Protein AF-K1WY79-F1 (afdb_monomer_lite)

Foldseek 3Di:
DVVVLQVLQKDKDKDPFWDQKDKDFAQNQAWDDDKFKWWQDPVRDTDGDDFDKATPHSGIIMTGHPGTTIMMMMDGHPDDDD

Secondary structure (DSSP, 8-state):
-HHHHHHHTEEEEE-SS-EEEEEEE--SSS----EEEEEE-TTS-EEE----EEEEETTEEEEEEEEEE-EEEEEE--SPP-

pLDDT: mean 93.11, std 7.08, range [61.69, 98.69]

Structure (mmCIF, N/CA/C/O backbone):
data_AF-K1WY79-F1
#
_entry.id   AF-K1WY79-F1
#
loop_
_atom_site.group_PDB
_atom_site.id
_atom_site.type_symbol
_atom_site.label_atom_id
_atom_site.label_alt_id
_atom_site.label_comp_id
_atom_site.label_asym_id
_atom_site.label_entity_id
_atom_site.label_seq_id
_atom_site.pdbx_PDB_ins_code
_atom_site.Cartn_x
_atom_site.Cartn_y
_atom_site.Cartn_z
_atom_site.occupancy
_atom_site.B_iso_or_equiv
_atom_site.auth_seq_id
_atom_site.auth_comp_id
_atom_site.auth_asym_id
_atom_site.auth_atom_id
_atom_site.pdbx_PDB_model_num
ATOM 1 N N . ALA A 1 1 ? -3.661 3.716 28.091 1.00 77.75 1 ALA A N 1
ATOM 2 C CA . ALA A 1 1 ? -4.946 3.753 27.372 1.00 77.75 1 ALA A CA 1
ATOM 3 C C . ALA A 1 1 ? -4.784 4.545 26.076 1.00 77.75 1 ALA A C 1
ATOM 5 O O . ALA A 1 1 ? -4.457 3.927 25.071 1.00 77.75 1 ALA A O 1
ATOM 6 N N . LEU A 1 2 ? -4.753 5.883 26.132 1.00 86.50 2 LEU A N 1
ATOM 7 C CA . LEU A 1 2 ? -4.725 6.762 24.950 1.00 86.50 2 LEU A CA 1
ATOM 8 C C . LEU A 1 2 ? -3.652 6.455 23.883 1.00 86.50 2 LEU A C 1
ATOM 10 O O . LEU A 1 2 ? -3.946 6.438 22.694 1.00 86.50 2 LEU A O 1
ATOM 14 N N . LYS A 1 3 ? -2.398 6.173 24.273 1.00 88.12 3 LYS A N 1
ATOM 15 C CA . LYS A 1 3 ? -1.333 5.819 23.306 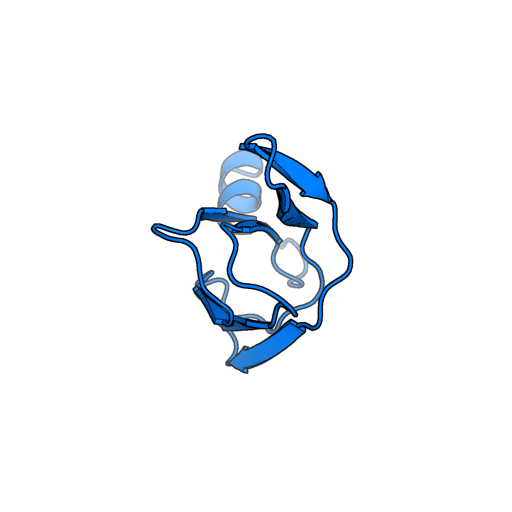1.00 88.12 3 LYS A CA 1
ATOM 16 C C . LYS A 1 3 ? -1.670 4.555 22.505 1.00 88.12 3 LYS A C 1
ATOM 18 O O . LYS A 1 3 ? -1.371 4.483 21.317 1.00 88.12 3 LYS A O 1
ATOM 23 N N . THR A 1 4 ? -2.250 3.556 23.164 1.00 89.62 4 THR A N 1
ATOM 24 C CA . THR A 1 4 ? -2.623 2.283 22.538 1.00 89.62 4 THR A CA 1
ATOM 25 C C . THR A 1 4 ? -3.799 2.482 21.590 1.00 89.62 4 THR A C 1
ATOM 27 O O . THR A 1 4 ? -3.735 2.022 20.456 1.00 89.62 4 THR A O 1
ATOM 30 N N . GLU A 1 5 ? -4.819 3.223 22.020 1.00 88.19 5 GLU A N 1
ATOM 31 C CA . GLU A 1 5 ? -5.977 3.581 21.190 1.00 88.19 5 GLU A CA 1
ATOM 32 C C . GLU A 1 5 ? -5.552 4.360 19.941 1.00 88.19 5 GLU A C 1
ATOM 34 O O . GLU A 1 5 ? -5.927 4.000 18.828 1.00 88.19 5 GLU A O 1
ATOM 39 N N . LEU A 1 6 ? -4.681 5.361 20.098 1.00 88.50 6 LEU A N 1
ATOM 40 C CA . LEU A 1 6 ? -4.169 6.141 18.973 1.00 88.50 6 LEU A CA 1
ATOM 41 C C . LEU A 1 6 ? -3.364 5.284 17.989 1.00 88.50 6 LEU A C 1
ATOM 43 O O . LEU A 1 6 ? -3.474 5.454 16.777 1.00 88.50 6 LEU A O 1
ATOM 47 N N . ASN A 1 7 ? -2.554 4.352 18.493 1.00 89.75 7 ASN A N 1
ATOM 48 C CA . ASN A 1 7 ? -1.795 3.445 17.637 1.00 89.75 7 ASN A CA 1
ATOM 49 C C . ASN A 1 7 ? -2.694 2.441 16.904 1.00 89.75 7 ASN A C 1
ATOM 51 O O . ASN A 1 7 ? -2.384 2.093 15.771 1.00 89.75 7 ASN A O 1
ATOM 55 N N . ALA A 1 8 ? -3.815 2.025 17.499 1.00 89.75 8 ALA A N 1
ATOM 56 C CA . ALA A 1 8 ? -4.805 1.176 16.836 1.00 89.75 8 ALA A CA 1
ATOM 57 C C . ALA A 1 8 ? -5.551 1.900 15.699 1.00 89.75 8 ALA A C 1
ATOM 59 O O . ALA A 1 8 ? -6.133 1.253 14.836 1.00 89.75 8 ALA A O 1
ATOM 60 N N . LYS A 1 9 ? -5.515 3.238 15.672 1.00 91.56 9 LYS A N 1
ATOM 61 C CA . LYS A 1 9 ? -6.081 4.073 14.604 1.00 91.56 9 LYS A CA 1
ATOM 62 C C . LYS A 1 9 ? -5.074 4.425 13.508 1.00 91.56 9 LYS A C 1
ATOM 64 O O . LYS A 1 9 ? -5.370 5.285 12.686 1.00 91.56 9 LYS A O 1
ATOM 69 N N . ARG A 1 10 ? -3.894 3.802 13.477 1.00 92.75 10 ARG A N 1
ATOM 70 C CA . ARG A 1 10 ? -2.842 4.046 12.478 1.00 92.75 10 ARG A CA 1
ATOM 71 C C . ARG A 1 10 ? -2.520 2.775 11.715 1.00 92.75 10 ARG A C 1
ATOM 73 O O . ARG A 1 10 ? -2.625 1.680 12.256 1.00 92.75 10 ARG A O 1
ATOM 80 N N . TYR A 1 11 ? -2.054 2.935 10.485 1.00 94.19 11 TYR A N 1
ATOM 81 C CA . TYR A 1 11 ? -1.523 1.830 9.698 1.00 94.19 11 TYR A CA 1
ATOM 82 C C . TYR A 1 11 ? -0.216 2.219 9.016 1.00 94.19 11 TYR A C 1
ATOM 84 O O . TYR A 1 11 ? 0.064 3.394 8.757 1.00 94.19 11 TYR A O 1
ATOM 92 N N . THR A 1 12 ? 0.568 1.196 8.696 1.00 96.31 12 THR A N 1
ATOM 93 C CA . THR A 1 12 ? 1.704 1.278 7.787 1.00 96.31 12 THR A CA 1
ATOM 94 C C . THR A 1 12 ? 1.612 0.143 6.777 1.00 96.31 12 THR A C 1
ATOM 96 O O . THR A 1 12 ? 1.103 -0.938 7.064 1.00 96.31 12 THR A O 1
ATOM 99 N N . TYR A 1 13 ? 2.101 0.404 5.576 1.00 97.31 13 TYR A N 1
ATOM 100 C CA . TYR A 1 13 ? 2.164 -0.532 4.469 1.00 97.31 13 TYR A CA 1
ATOM 101 C C . TYR A 1 13 ? 3.539 -0.431 3.818 1.00 97.31 13 TYR A C 1
ATOM 103 O O . TYR A 1 13 ? 4.080 0.665 3.653 1.00 97.31 13 TYR A O 1
ATOM 111 N N . ILE A 1 14 ? 4.094 -1.578 3.440 1.00 98.12 14 ILE A N 1
ATOM 112 C CA . ILE A 1 14 ? 5.323 -1.695 2.658 1.00 98.12 14 ILE A CA 1
ATOM 113 C C . ILE A 1 14 ? 5.047 -2.741 1.581 1.00 98.12 14 ILE A C 1
ATOM 115 O O . ILE A 1 14 ? 4.644 -3.859 1.905 1.00 98.12 14 ILE A O 1
ATOM 119 N N . SER A 1 15 ? 5.243 -2.384 0.314 1.00 98.31 15 SER A N 1
ATOM 120 C CA . SER A 1 15 ? 5.092 -3.326 -0.791 1.00 98.31 15 SER A CA 1
ATOM 121 C C . SER A 1 15 ? 6.112 -4.460 -0.694 1.00 98.31 15 SER A C 1
ATOM 123 O O . SER A 1 15 ? 7.266 -4.251 -0.321 1.00 98.31 15 SER A O 1
ATOM 125 N N . GLY A 1 16 ? 5.689 -5.670 -1.063 1.00 97.56 16 GLY A N 1
ATOM 126 C CA . GLY A 1 16 ? 6.592 -6.821 -1.163 1.00 97.56 16 GLY A CA 1
ATOM 127 C C . GLY A 1 16 ? 7.398 -6.860 -2.465 1.00 97.56 16 GLY A C 1
ATOM 128 O O . GLY A 1 16 ? 8.432 -7.519 -2.517 1.00 97.56 16 GLY A O 1
ATOM 129 N N . ALA A 1 17 ? 6.923 -6.176 -3.510 1.00 97.62 17 ALA A N 1
ATOM 130 C CA . ALA A 1 17 ? 7.574 -6.092 -4.811 1.00 97.62 17 ALA A CA 1
ATOM 131 C C . ALA A 1 17 ? 7.104 -4.847 -5.590 1.00 97.62 17 ALA A C 1
ATOM 133 O O . ALA A 1 17 ? 6.006 -4.346 -5.308 1.00 97.62 17 ALA A O 1
ATOM 134 N N . PRO A 1 18 ? 7.872 -4.403 -6.606 1.00 98.38 18 PRO A N 1
ATOM 135 C CA . PRO A 1 18 ? 7.459 -3.331 -7.501 1.00 98.38 18 PRO A CA 1
ATOM 136 C C . PRO A 1 18 ? 6.211 -3.686 -8.315 1.00 98.38 18 PRO A C 1
ATOM 138 O O . PRO A 1 18 ? 6.158 -4.752 -8.931 1.00 98.38 18 PRO A O 1
ATOM 141 N N . ALA A 1 19 ? 5.230 -2.784 -8.374 1.00 98.56 19 ALA A N 1
ATOM 142 C CA . ALA A 1 19 ? 4.028 -2.957 -9.190 1.00 98.56 19 ALA A CA 1
ATOM 143 C C . ALA A 1 19 ? 3.500 -1.615 -9.718 1.00 98.56 19 ALA A C 1
ATOM 145 O O . ALA A 1 19 ? 3.864 -0.551 -9.228 1.00 98.56 19 ALA A O 1
ATOM 146 N N . LEU A 1 20 ? 2.639 -1.665 -10.740 1.00 98.38 20 LEU A N 1
ATOM 147 C CA . LEU A 1 20 ? 1.887 -0.486 -11.200 1.00 98.38 20 LEU A CA 1
ATOM 148 C C . LEU A 1 20 ? 0.706 -0.166 -10.281 1.00 98.38 20 LEU A C 1
ATOM 150 O O . LEU A 1 20 ? 0.264 0.975 -10.215 1.00 98.38 20 LEU A O 1
ATOM 154 N N . VAL A 1 21 ? 0.173 -1.182 -9.605 1.00 98.38 21 VAL A N 1
ATOM 155 C CA . VAL A 1 21 ? -1.015 -1.073 -8.763 1.00 98.38 21 VAL A CA 1
ATOM 156 C C . VAL A 1 21 ? -0.729 -1.736 -7.425 1.00 98.38 21 VAL A C 1
ATOM 158 O O . VAL A 1 21 ? -0.379 -2.916 -7.380 1.00 98.38 21 V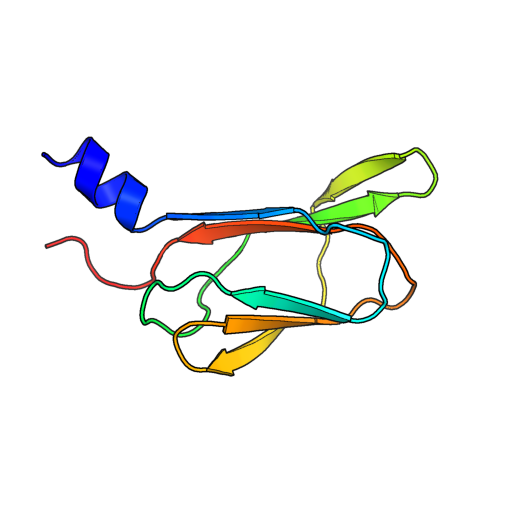AL A O 1
ATOM 161 N N . HIS A 1 22 ? -0.920 -0.988 -6.341 1.00 98.44 22 HIS A N 1
ATOM 162 C CA . HIS A 1 22 ? -0.809 -1.487 -4.975 1.00 98.44 22 HIS A CA 1
ATOM 163 C C . HIS A 1 22 ? -2.151 -1.360 -4.267 1.00 98.44 22 HIS A C 1
ATOM 165 O O . HIS A 1 22 ? -2.692 -0.263 -4.147 1.00 98.44 22 HIS A O 1
ATOM 171 N N . THR A 1 23 ? -2.669 -2.474 -3.760 1.00 97.75 23 THR A N 1
ATOM 172 C CA . THR A 1 23 ? -3.793 -2.456 -2.821 1.00 97.75 23 THR A CA 1
ATOM 173 C C . THR A 1 23 ? -3.246 -2.359 -1.405 1.00 97.75 23 THR A C 1
ATOM 175 O O . THR A 1 23 ? -2.443 -3.197 -0.988 1.00 97.75 23 THR A O 1
ATOM 178 N N . VAL A 1 24 ? -3.691 -1.349 -0.666 1.00 97.00 24 VAL A N 1
ATOM 179 C CA . VAL A 1 24 ? -3.376 -1.179 0.750 1.00 97.00 24 VAL A CA 1
ATOM 180 C C . VAL A 1 24 ? -4.600 -1.561 1.563 1.00 97.00 24 VAL A C 1
ATOM 182 O O . VAL A 1 24 ? -5.626 -0.897 1.480 1.00 97.00 24 VAL A O 1
ATOM 185 N N . THR A 1 25 ? -4.482 -2.613 2.372 1.00 95.88 25 THR A N 1
ATOM 186 C CA . THR A 1 25 ? -5.512 -3.024 3.335 1.00 95.88 25 THR A CA 1
ATOM 187 C C . THR A 1 25 ? -5.109 -2.554 4.730 1.00 95.88 25 THR A C 1
ATOM 189 O O . THR A 1 25 ? -4.140 -3.059 5.295 1.00 95.88 25 THR A O 1
ATOM 192 N N . HIS A 1 26 ? -5.833 -1.583 5.287 1.00 93.62 26 HIS A N 1
ATOM 193 C CA . HIS A 1 26 ? -5.511 -0.958 6.576 1.00 93.62 26 HIS A CA 1
ATOM 194 C C . HIS A 1 26 ? -6.413 -1.410 7.737 1.00 93.62 26 HIS A C 1
ATOM 196 O O . HIS A 1 26 ? -6.035 -1.216 8.888 1.00 93.62 26 HIS A O 1
ATOM 202 N N . ASN A 1 27 ? -7.571 -2.028 7.462 1.00 93.19 27 ASN A N 1
ATOM 203 C CA . ASN A 1 27 ? -8.484 -2.595 8.474 1.00 93.19 27 ASN A CA 1
ATOM 204 C C . ASN A 1 27 ? -8.944 -1.604 9.562 1.00 93.19 27 ASN A C 1
ATOM 206 O O . ASN A 1 27 ? -9.085 -1.973 10.727 1.00 93.19 27 ASN A O 1
ATOM 210 N N . LEU A 1 28 ? -9.152 -0.335 9.196 1.00 92.38 28 LEU A N 1
ATOM 211 C CA . LEU A 1 28 ? -9.581 0.700 10.149 1.00 92.38 28 LEU A CA 1
ATOM 212 C C . LEU A 1 28 ? -11.094 0.954 10.130 1.00 92.38 28 LEU A C 1
ATOM 214 O O . LEU A 1 28 ? -11.562 1.759 10.929 1.00 92.38 28 LEU A O 1
ATOM 218 N N . ASN A 1 29 ? -11.845 0.269 9.259 1.00 92.25 29 ASN A N 1
ATOM 219 C CA . ASN A 1 29 ? -13.289 0.428 9.075 1.00 92.25 29 ASN A CA 1
ATOM 220 C C . ASN A 1 29 ? -13.720 1.880 8.783 1.00 92.25 29 ASN A C 1
ATOM 222 O O . ASN A 1 29 ? -14.737 2.360 9.275 1.00 92.25 29 ASN A O 1
ATOM 226 N N . THR A 1 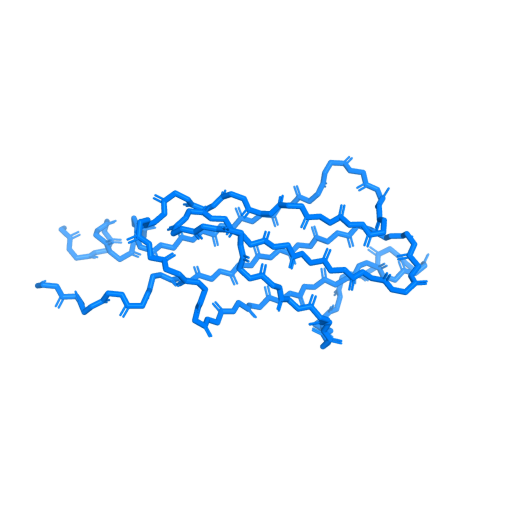30 ? -12.926 2.563 7.965 1.00 89.38 30 THR A N 1
ATOM 227 C CA . THR A 1 30 ? -13.155 3.913 7.458 1.00 89.38 30 THR A CA 1
ATOM 228 C C . THR A 1 30 ? -12.671 4.005 6.017 1.00 89.38 30 THR A C 1
ATOM 230 O O . THR A 1 30 ? -11.650 3.422 5.666 1.00 89.38 30 THR A O 1
ATOM 233 N N . GLN A 1 31 ? -13.347 4.800 5.192 1.00 84.50 31 GLN A N 1
ATOM 234 C CA . GLN A 1 31 ? -12.818 5.170 3.878 1.00 84.50 31 GLN A CA 1
ATOM 235 C C . GLN A 1 31 ? -11.513 5.963 3.999 1.00 84.50 31 GLN A C 1
ATOM 237 O O . GLN A 1 31 ? -11.201 6.528 5.059 1.00 84.50 31 GLN A O 1
ATOM 242 N N . PHE A 1 32 ? -10.756 6.006 2.904 1.00 79.44 32 PHE A N 1
ATOM 243 C CA . PHE A 1 32 ? -9.556 6.812 2.805 1.00 79.44 32 PHE A CA 1
ATOM 244 C C . PHE A 1 32 ? -9.875 8.284 3.072 1.00 79.44 32 PHE A C 1
ATOM 246 O O . PHE A 1 32 ? -10.813 8.867 2.535 1.00 79.44 32 PHE A O 1
ATOM 253 N N . TYR A 1 33 ? -9.049 8.907 3.903 1.00 79.81 33 TYR A N 1
ATOM 254 C CA . TYR A 1 33 ? -9.103 10.346 4.145 1.00 79.81 33 TYR A CA 1
ATOM 255 C C . TYR A 1 33 ? -7.781 10.999 3.767 1.00 79.81 33 TYR A C 1
ATOM 257 O O . TYR A 1 33 ? -7.738 11.946 2.985 1.00 79.81 33 TYR A O 1
ATOM 265 N N . SER A 1 34 ? -6.682 10.469 4.304 1.00 84.25 34 SER A N 1
ATOM 266 C CA . SER A 1 34 ? -5.338 10.875 3.924 1.00 84.25 34 SER A CA 1
ATOM 267 C C . SER A 1 34 ? -4.323 9.779 4.225 1.00 84.25 34 SER A C 1
ATOM 269 O O . SER A 1 34 ? -4.453 9.004 5.178 1.00 84.25 34 SER A O 1
ATOM 271 N N . ALA A 1 35 ? -3.280 9.737 3.404 1.00 90.94 35 ALA A N 1
ATOM 272 C CA . ALA A 1 35 ? -2.108 8.920 3.639 1.00 90.94 35 ALA A CA 1
ATOM 273 C C . ALA A 1 35 ? -0.868 9.645 3.141 1.00 90.94 35 ALA A C 1
ATOM 275 O O . ALA A 1 35 ? -0.894 10.355 2.136 1.00 90.94 35 ALA A O 1
ATOM 276 N N . ASN A 1 36 ? 0.237 9.417 3.831 1.00 96.12 36 ASN A N 1
ATOM 277 C CA . ASN A 1 36 ? 1.544 9.665 3.272 1.00 96.12 36 ASN A CA 1
ATOM 278 C C . ASN A 1 36 ? 1.928 8.466 2.402 1.00 96.12 36 ASN A C 1
ATOM 280 O O . ASN A 1 36 ? 1.982 7.340 2.900 1.00 96.12 36 ASN A O 1
ATOM 284 N N . ILE A 1 37 ? 2.186 8.719 1.121 1.00 97.56 37 ILE A N 1
ATOM 285 C CA . ILE A 1 37 ? 2.642 7.714 0.165 1.00 97.56 37 ILE A CA 1
ATOM 286 C C . ILE A 1 37 ? 4.066 8.062 -0.241 1.00 97.56 37 ILE A C 1
ATOM 288 O O . ILE A 1 37 ? 4.356 9.194 -0.627 1.00 97.56 37 ILE A O 1
ATOM 292 N N . MET A 1 38 ? 4.951 7.074 -0.145 1.00 98.44 38 MET A N 1
ATOM 293 C CA . MET A 1 38 ? 6.325 7.172 -0.596 1.00 98.44 38 MET A CA 1
ATOM 294 C C . MET A 1 38 ? 6.584 6.163 -1.703 1.00 98.44 38 MET A C 1
ATOM 296 O O . MET A 1 38 ? 6.362 4.967 -1.509 1.00 98.44 38 MET A O 1
ATOM 300 N N . VAL A 1 39 ? 7.125 6.626 -2.822 1.00 98.44 39 VAL A N 1
ATOM 301 C CA . VAL A 1 39 ? 7.508 5.781 -3.956 1.00 98.44 39 VAL A CA 1
ATOM 302 C C . VAL A 1 39 ? 9.026 5.642 -3.971 1.00 98.44 39 VAL A C 1
ATOM 304 O O . VAL A 1 39 ? 9.760 6.595 -3.685 1.00 98.44 39 VAL A O 1
ATOM 307 N N . LYS A 1 40 ? 9.514 4.434 -4.243 1.00 98.44 40 LYS A N 1
ATOM 308 C CA . LYS A 1 40 ? 10.946 4.155 -4.358 1.00 98.44 40 LYS A CA 1
ATOM 309 C C . LYS A 1 40 ? 11.452 4.583 -5.731 1.00 98.44 40 LYS A C 1
ATOM 311 O O . LYS A 1 40 ? 11.009 4.056 -6.748 1.00 98.44 40 LYS A O 1
ATOM 316 N N . GLY A 1 41 ? 12.410 5.503 -5.748 1.00 96.44 41 GLY A N 1
ATOM 317 C CA . GLY A 1 41 ? 13.114 5.882 -6.968 1.00 96.44 41 GLY A CA 1
ATOM 318 C C . GLY A 1 41 ? 14.072 4.790 -7.455 1.00 96.44 41 GLY A C 1
ATOM 319 O O . GLY A 1 41 ? 14.384 3.836 -6.739 1.00 96.44 41 GLY A O 1
ATOM 320 N N . ALA A 1 42 ? 14.600 4.962 -8.669 1.00 94.75 42 ALA A N 1
ATOM 321 C CA . ALA A 1 42 ? 15.621 4.073 -9.237 1.00 94.75 42 ALA A CA 1
ATOM 322 C C . ALA A 1 42 ? 16.917 4.023 -8.400 1.00 94.75 42 ALA A C 1
ATOM 324 O O . ALA A 1 42 ? 17.653 3.043 -8.444 1.00 94.75 42 ALA A O 1
ATOM 325 N N . ASP A 1 43 ? 17.168 5.060 -7.599 1.00 96.00 43 ASP A N 1
ATOM 326 C CA . ASP A 1 43 ? 18.262 5.140 -6.627 1.00 96.00 43 ASP A CA 1
ATOM 327 C C . ASP A 1 43 ? 18.002 4.336 -5.339 1.00 96.00 43 ASP A C 1
ATOM 329 O O . ASP A 1 43 ? 18.818 4.338 -4.419 1.00 96.00 43 ASP A O 1
ATOM 333 N N . GLY A 1 44 ? 16.858 3.655 -5.252 1.00 96.06 44 GLY A N 1
ATOM 334 C CA . GLY A 1 44 ? 16.458 2.854 -4.102 1.00 96.06 44 GLY A CA 1
ATOM 335 C C . GLY A 1 44 ? 15.917 3.667 -2.926 1.00 96.06 44 GLY A C 1
ATOM 336 O O . GLY A 1 44 ? 15.571 3.075 -1.900 1.00 96.06 44 GLY A O 1
ATOM 337 N N . VAL A 1 45 ? 15.807 4.992 -3.057 1.00 97.62 45 VAL A N 1
ATOM 338 C CA . VAL A 1 45 ? 15.364 5.884 -1.982 1.00 97.62 45 VAL A CA 1
ATOM 339 C C . VAL A 1 45 ? 13.867 6.146 -2.095 1.00 97.62 45 VAL A C 1
ATOM 341 O O . VAL A 1 45 ? 13.349 6.483 -3.159 1.00 97.62 45 VAL A O 1
ATOM 344 N N . PHE A 1 46 ? 13.167 6.020 -0.969 1.00 98.00 46 PHE A N 1
ATOM 345 C CA . PHE A 1 46 ? 11.749 6.348 -0.864 1.00 98.00 46 PHE A CA 1
ATOM 346 C C . PHE A 1 46 ? 11.564 7.850 -0.671 1.00 98.00 46 PHE A C 1
ATOM 348 O O . PHE A 1 46 ? 12.190 8.444 0.210 1.00 98.00 46 PHE A O 1
ATOM 355 N N . ARG A 1 47 ? 10.673 8.456 -1.455 1.00 97.81 47 ARG A N 1
ATOM 356 C CA . ARG A 1 47 ? 10.317 9.876 -1.346 1.00 97.81 47 ARG A CA 1
ATOM 357 C C . ARG A 1 47 ? 8.812 10.043 -1.382 1.00 97.81 47 ARG A C 1
ATOM 359 O O . ARG A 1 47 ? 8.141 9.259 -2.042 1.00 97.81 47 ARG A O 1
ATOM 366 N N . ASN A 1 48 ? 8.314 11.062 -0.684 1.00 97.25 48 ASN A N 1
ATOM 367 C CA . ASN A 1 48 ? 6.908 11.440 -0.770 1.00 97.25 48 ASN A CA 1
ATOM 368 C C . ASN A 1 48 ? 6.555 11.761 -2.216 1.00 97.25 48 ASN A C 1
ATOM 370 O O . ASN A 1 48 ? 7.280 12.519 -2.860 1.00 97.25 48 ASN A O 1
ATOM 374 N N . ASP A 1 49 ? 5.441 11.212 -2.676 1.00 95.56 49 ASP A N 1
ATOM 375 C CA . ASP A 1 49 ? 4.960 11.433 -4.030 1.00 95.56 49 ASP A CA 1
ATOM 376 C C . ASP A 1 49 ? 3.447 11.660 -4.039 1.00 95.56 49 ASP A C 1
ATOM 378 O O . ASP A 1 49 ? 2.727 11.211 -3.141 1.00 95.56 49 ASP A O 1
ATOM 382 N N . ILE A 1 50 ? 2.976 12.382 -5.051 1.00 94.44 50 ILE A N 1
ATOM 383 C CA . ILE A 1 50 ? 1.555 12.612 -5.295 1.00 94.44 50 ILE A CA 1
ATOM 384 C C . ILE A 1 50 ? 1.128 11.629 -6.374 1.00 94.44 50 ILE A C 1
ATOM 386 O O . ILE A 1 50 ? 1.516 11.746 -7.534 1.00 94.44 50 ILE A O 1
ATOM 390 N N . VAL A 1 51 ? 0.307 10.662 -5.983 1.00 94.88 51 VAL A N 1
ATOM 391 C CA . VAL A 1 51 ? -0.139 9.575 -6.855 1.00 94.88 51 VAL A CA 1
ATOM 392 C C . VAL A 1 51 ? -1.659 9.436 -6.794 1.00 94.88 51 VAL A C 1
ATOM 394 O O . VAL A 1 51 ? -2.256 9.761 -5.765 1.00 94.88 51 VAL A O 1
ATOM 397 N N . PRO A 1 52 ? -2.303 8.959 -7.871 1.00 95.25 52 PRO A N 1
ATOM 398 C CA . PRO A 1 52 ? -3.711 8.592 -7.840 1.00 95.25 52 PRO A CA 1
ATOM 399 C C . PRO A 1 52 ? -4.007 7.560 -6.747 1.00 95.25 52 PRO A C 1
ATOM 401 O O . PRO A 1 52 ? -3.343 6.520 -6.660 1.00 95.25 52 PRO A O 1
ATOM 404 N N . VAL A 1 53 ? -5.029 7.855 -5.944 1.00 95.06 53 VAL A N 1
ATOM 405 C CA . VAL A 1 53 ? -5.559 6.970 -4.907 1.00 95.06 53 VAL A CA 1
ATOM 406 C C . VAL A 1 53 ? -7.060 6.832 -5.090 1.00 95.06 53 VAL A C 1
ATOM 408 O O . VAL A 1 53 ? -7.757 7.829 -5.267 1.00 95.06 53 VAL A O 1
ATOM 411 N N . GLU A 1 54 ? -7.549 5.600 -5.032 1.00 94.88 54 GLU A N 1
ATOM 412 C CA . GLU A 1 54 ? -8.968 5.274 -5.169 1.00 94.88 54 GLU A CA 1
ATOM 413 C C . GLU A 1 54 ? -9.400 4.382 -4.010 1.00 94.88 54 GLU A C 1
ATOM 415 O O . GLU A 1 54 ? -8.755 3.368 -3.739 1.00 94.88 54 GLU A O 1
ATOM 420 N N . ASP A 1 55 ? -10.503 4.717 -3.345 1.00 93.62 55 ASP A N 1
ATOM 421 C CA . ASP A 1 55 ? -11.119 3.806 -2.382 1.00 93.62 55 ASP A CA 1
ATOM 422 C C . ASP A 1 55 ? -11.612 2.532 -3.079 1.00 93.62 55 ASP A C 1
ATOM 424 O O . ASP A 1 55 ? -12.219 2.581 -4.151 1.00 93.62 55 ASP A O 1
ATOM 428 N N . ILE A 1 56 ? -11.368 1.384 -2.446 1.00 95.81 56 ILE A N 1
ATOM 429 C CA . ILE A 1 56 ? -11.982 0.107 -2.829 1.00 95.81 56 ILE A CA 1
ATOM 430 C C . ILE A 1 56 ? -13.168 -0.160 -1.898 1.00 95.81 56 ILE A C 1
ATOM 432 O O . ILE A 1 56 ? -14.270 -0.448 -2.361 1.00 95.81 56 ILE A O 1
ATOM 436 N N . ASP A 1 57 ? -12.940 -0.044 -0.588 1.00 94.31 57 ASP A N 1
ATOM 437 C CA . ASP A 1 57 ? -13.935 -0.204 0.472 1.00 94.31 57 ASP A CA 1
ATOM 438 C C . ASP A 1 57 ? -13.487 0.516 1.763 1.00 94.31 57 ASP A C 1
ATOM 440 O O . ASP A 1 57 ? -12.491 1.232 1.784 1.00 94.31 57 ASP A O 1
ATOM 444 N N . ALA A 1 58 ? -14.212 0.331 2.870 1.00 92.81 58 ALA A N 1
ATOM 445 C CA . ALA A 1 58 ? -13.887 0.951 4.161 1.00 92.81 58 ALA A CA 1
ATOM 446 C C . ALA A 1 58 ? -12.623 0.384 4.850 1.00 92.81 58 ALA A C 1
ATOM 448 O O . ALA A 1 58 ? -12.313 0.743 5.983 1.00 92.81 58 ALA A O 1
ATOM 449 N N . ASN A 1 59 ? -11.917 -0.562 4.241 1.00 94.88 59 ASN A N 1
ATOM 450 C CA . ASN A 1 59 ? -10.705 -1.155 4.802 1.00 94.88 59 ASN A CA 1
ATOM 451 C C . ASN A 1 59 ? -9.535 -1.126 3.830 1.00 94.88 59 ASN A C 1
ATOM 453 O O . ASN A 1 59 ? -8.443 -1.582 4.196 1.00 94.88 59 ASN A O 1
ATOM 457 N N . SER A 1 60 ? -9.746 -0.637 2.611 1.00 95.69 60 SER A N 1
ATOM 458 C CA . SER A 1 60 ? -8.735 -0.679 1.581 1.00 95.69 60 SER A CA 1
ATOM 459 C C . SER A 1 60 ? -8.893 0.389 0.514 1.00 95.69 60 SER A C 1
ATOM 461 O O . SER A 1 60 ? -9.987 0.788 0.119 1.00 95.69 60 SER A O 1
ATOM 463 N N . TYR A 1 61 ? -7.743 0.790 -0.007 1.00 96.38 61 TYR A N 1
ATOM 464 C CA . TYR A 1 61 ? -7.632 1.694 -1.135 1.00 96.38 61 TYR A CA 1
ATOM 465 C C . TYR A 1 61 ? -6.555 1.196 -2.098 1.00 96.38 61 TYR A C 1
ATOM 467 O O . TYR A 1 61 ? -5.693 0.376 -1.759 1.00 96.38 61 TYR A O 1
ATOM 4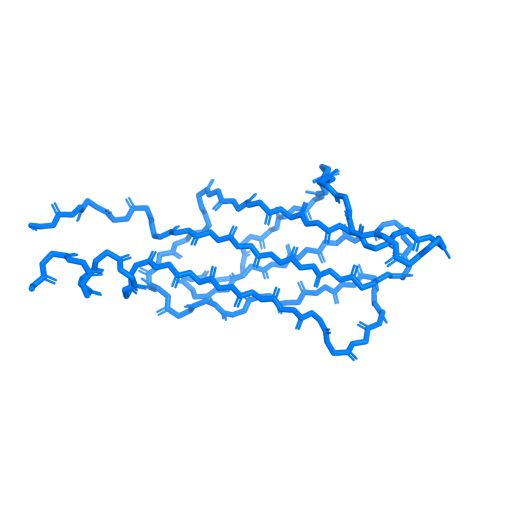75 N N . ARG A 1 62 ? -6.612 1.696 -3.325 1.00 97.38 62 ARG A N 1
ATOM 476 C CA . ARG A 1 62 ? -5.681 1.411 -4.409 1.00 97.38 62 ARG A CA 1
ATOM 477 C C . ARG A 1 62 ? -4.780 2.609 -4.651 1.00 97.38 62 ARG A C 1
ATOM 479 O O . ARG A 1 62 ? -5.259 3.732 -4.717 1.00 97.38 62 ARG A O 1
ATOM 486 N N . ILE A 1 63 ? -3.496 2.346 -4.848 1.00 97.69 63 ILE A N 1
ATOM 487 C CA . ILE A 1 63 ? -2.513 3.292 -5.372 1.00 97.69 63 ILE A CA 1
ATOM 488 C C . ILE A 1 63 ? -2.174 2.864 -6.797 1.00 97.69 63 ILE A C 1
ATOM 490 O O . ILE A 1 63 ? -1.811 1.703 -7.008 1.00 97.69 63 ILE A O 1
ATOM 494 N N . THR A 1 64 ? -2.245 3.791 -7.749 1.00 97.94 64 THR A N 1
ATOM 495 C CA . THR A 1 64 ? -1.891 3.536 -9.153 1.00 97.94 64 THR A CA 1
ATOM 496 C C . THR A 1 64 ? -0.705 4.406 -9.556 1.00 97.94 64 THR A C 1
ATOM 498 O O . THR A 1 64 ? -0.762 5.627 -9.451 1.00 97.94 64 THR A O 1
ATOM 501 N N . LEU A 1 65 ? 0.375 3.782 -10.023 1.00 97.88 65 LEU A N 1
ATOM 502 C CA . LEU A 1 65 ? 1.609 4.438 -10.450 1.00 97.88 65 LEU A CA 1
ATOM 503 C C . LEU A 1 65 ? 1.722 4.480 -11.980 1.00 97.88 65 LEU A C 1
ATOM 505 O O . LEU A 1 65 ? 1.140 3.660 -12.688 1.00 97.88 65 LEU A O 1
ATOM 509 N N . SER A 1 66 ? 2.531 5.407 -12.495 1.00 96.56 66 SER A N 1
ATOM 510 C CA . SER A 1 66 ? 2.862 5.501 -13.927 1.00 96.56 66 SER A CA 1
ATOM 511 C C . SER A 1 66 ? 3.987 4.552 -14.364 1.00 96.56 66 SER A C 1
ATOM 513 O O . SER A 1 66 ? 4.181 4.333 -15.558 1.00 96.56 66 SER A O 1
ATOM 515 N N . TYR A 1 67 ? 4.722 3.976 -13.411 1.00 96.50 67 TYR A N 1
ATOM 516 C CA . TYR A 1 67 ? 5.758 2.966 -13.620 1.00 96.50 67 TYR A CA 1
ATOM 517 C C . TYR A 1 67 ? 5.781 2.000 -12.432 1.00 96.50 67 TYR A C 1
ATOM 519 O O . TYR A 1 67 ? 5.337 2.345 -11.338 1.00 96.50 67 TYR A O 1
ATOM 527 N N . ALA A 1 68 ? 6.271 0.776 -12.643 1.00 98.12 68 ALA A N 1
ATOM 528 C CA . ALA A 1 68 ? 6.338 -0.210 -11.571 1.00 98.12 68 ALA A CA 1
ATOM 529 C C . ALA A 1 68 ? 7.419 0.174 -10.550 1.00 98.12 68 ALA A C 1
ATOM 531 O O . ALA A 1 68 ? 8.593 0.288 -10.907 1.00 98.12 68 ALA A O 1
ATOM 532 N N . ALA A 1 69 ? 7.032 0.347 -9.288 1.00 98.50 69 ALA A N 1
ATOM 533 C CA . ALA A 1 69 ? 7.939 0.717 -8.204 1.00 98.50 69 ALA A CA 1
ATOM 534 C C . ALA A 1 69 ? 7.478 0.133 -6.869 1.00 98.50 69 ALA A C 1
ATOM 536 O O . ALA A 1 69 ? 6.334 -0.287 -6.733 1.00 98.50 69 ALA A O 1
ATOM 537 N N . ASP A 1 70 ? 8.374 0.095 -5.883 1.00 98.69 70 ASP A N 1
ATOM 538 C CA . ASP A 1 70 ? 7.979 -0.198 -4.506 1.00 98.69 70 ASP A CA 1
ATOM 539 C C . ASP A 1 70 ? 7.309 1.027 -3.871 1.00 98.69 70 ASP A C 1
ATOM 541 O O . ASP A 1 70 ? 7.713 2.170 -4.110 1.00 98.69 70 ASP A O 1
ATOM 545 N N . VAL A 1 71 ? 6.350 0.779 -2.981 1.00 98.50 71 VAL A N 1
ATOM 546 C CA . VAL A 1 71 ? 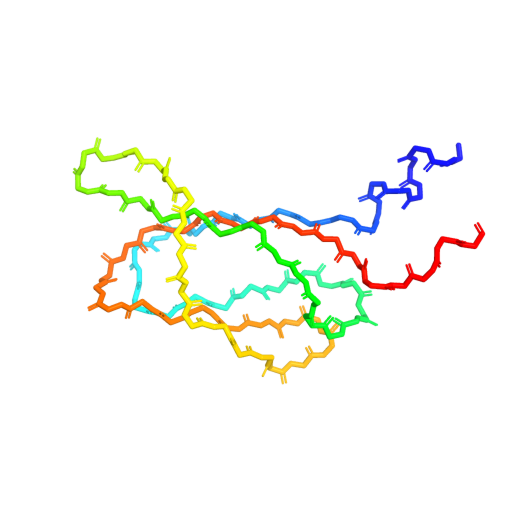5.607 1.808 -2.253 1.00 98.50 71 VAL A CA 1
ATOM 547 C C . VAL A 1 71 ? 5.650 1.545 -0.754 1.00 98.50 71 VAL A C 1
ATOM 549 O O . VAL A 1 71 ? 5.509 0.414 -0.289 1.00 98.50 71 VAL A O 1
ATOM 552 N N . LYS A 1 72 ? 5.790 2.619 0.022 1.00 98.38 72 LYS A N 1
ATOM 553 C CA . LYS A 1 72 ? 5.409 2.648 1.434 1.00 98.38 72 LYS A CA 1
ATOM 554 C C . LYS A 1 72 ? 4.225 3.577 1.601 1.00 98.38 72 LYS A C 1
ATOM 556 O O . LYS A 1 72 ? 4.192 4.640 0.991 1.00 98.38 72 LYS A O 1
ATOM 561 N N . ALA A 1 73 ? 3.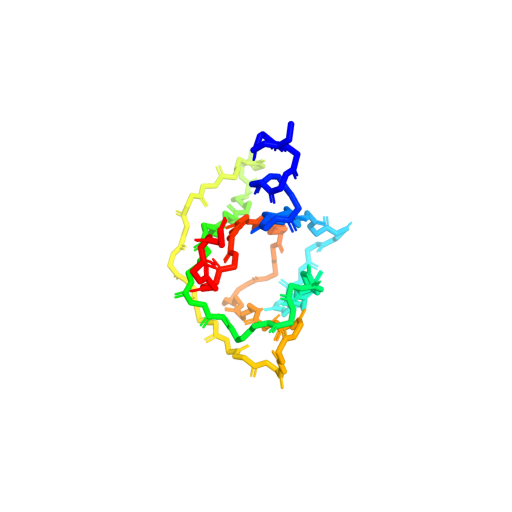283 3.197 2.447 1.00 97.19 73 ALA A N 1
ATOM 562 C CA . ALA A 1 73 ? 2.199 4.083 2.827 1.00 97.19 73 ALA A CA 1
ATOM 563 C C . ALA A 1 73 ? 2.016 4.090 4.338 1.00 97.19 73 ALA A C 1
ATOM 565 O O . ALA A 1 73 ? 2.297 3.110 5.027 1.00 97.19 73 ALA A O 1
ATOM 566 N N . SER A 1 74 ? 1.555 5.213 4.863 1.00 96.19 74 SER A N 1
ATOM 567 C CA . SER A 1 74 ? 1.146 5.326 6.255 1.00 96.19 74 SER A CA 1
ATOM 568 C C . SER A 1 74 ? -0.006 6.299 6.367 1.00 96.19 74 SER A C 1
ATOM 570 O O . SER A 1 74 ? -0.083 7.277 5.625 1.00 96.19 74 SER A O 1
ATOM 572 N N . GLY A 1 75 ? -0.899 6.040 7.305 1.00 93.81 75 GLY A N 1
ATOM 573 C CA . GLY A 1 75 ? -2.052 6.892 7.517 1.00 93.81 75 GLY A CA 1
ATOM 574 C C . GLY A 1 75 ? -2.732 6.583 8.833 1.00 93.81 75 GLY A C 1
ATOM 575 O O . GLY A 1 75 ? -2.224 5.831 9.672 1.00 93.81 75 GLY A O 1
ATOM 576 N N . GLN A 1 76 ? -3.892 7.197 9.010 1.00 92.12 76 GLN A N 1
ATOM 577 C CA . GLN A 1 76 ? -4.700 7.054 10.207 1.00 92.12 76 GLN A CA 1
ATOM 578 C C . GLN A 1 76 ? -6.186 7.062 9.863 1.00 92.12 76 GLN A C 1
ATOM 580 O O . GLN A 1 76 ? -6.569 7.492 8.776 1.00 92.12 76 GLN A O 1
ATOM 585 N N . SER A 1 77 ? -7.004 6.586 10.798 1.00 89.25 77 SER A N 1
ATOM 586 C CA . SER A 1 77 ? -8.457 6.624 10.665 1.00 89.25 77 SER A CA 1
ATOM 587 C C . SER A 1 77 ? -8.965 8.069 10.597 1.00 89.25 77 SER A C 1
ATOM 589 O O . SER A 1 77 ? -8.348 8.968 11.177 1.00 89.25 77 SER A O 1
ATOM 591 N N . ASN A 1 78 ? -10.090 8.282 9.909 1.00 84.38 78 ASN A N 1
ATOM 592 C CA . ASN A 1 78 ? -10.823 9.548 9.942 1.00 84.38 78 ASN A CA 1
ATOM 593 C C . ASN A 1 78 ? -11.802 9.643 11.129 1.00 84.38 78 ASN A C 1
ATOM 595 O O . ASN A 1 78 ? -12.374 10.710 11.353 1.00 84.38 78 ASN A O 1
ATOM 599 N N . ASP A 1 79 ? -11.977 8.552 11.884 1.00 84.62 79 ASP A N 1
ATOM 600 C CA . ASP A 1 79 ? -12.860 8.516 13.045 1.00 84.62 79 ASP A CA 1
ATOM 601 C C . ASP A 1 79 ? -12.411 9.529 14.102 1.00 84.62 79 ASP A C 1
ATOM 603 O O . ASP A 1 79 ? -11.219 9.680 14.392 1.00 84.62 79 ASP A O 1
ATOM 607 N N . VAL A 1 80 ? -13.382 10.155 14.765 1.00 74.25 80 VAL A N 1
ATOM 608 C CA . VAL A 1 80 ? -13.122 10.981 15.948 1.00 74.25 80 VAL A CA 1
ATOM 609 C C . VAL A 1 80 ? -12.602 10.086 17.080 1.00 74.25 80 VAL A C 1
ATOM 611 O O . VAL A 1 80 ? -13.151 9.013 17.336 1.00 74.25 80 VAL A O 1
ATOM 614 N N . LEU A 1 81 ? -11.535 10.519 17.759 1.00 64.62 81 LEU A N 1
ATOM 615 C CA . LEU A 1 81 ? -11.070 9.864 18.985 1.00 64.62 81 LEU A CA 1
ATOM 616 C C . LEU A 1 81 ? -12.162 10.008 20.057 1.00 64.62 81 LEU A C 1
ATOM 618 O O . LEU A 1 81 ? -12.564 11.132 20.358 1.00 64.62 81 LEU A O 1
ATOM 622 N N . ALA A 1 82 ? -12.652 8.879 20.572 1.00 61.69 82 ALA A N 1
ATOM 623 C CA . ALA A 1 82 ? -13.639 8.828 21.651 1.00 61.69 82 ALA A CA 1
ATOM 624 C C . ALA A 1 82 ? -13.014 9.147 23.015 1.00 61.69 82 ALA A C 1
ATOM 626 O O . ALA A 1 82 ? -11.834 8.777 23.220 1.00 61.69 82 ALA A O 1
#

Radius of gyration: 13.34 Å; chains: 1; bounding box: 32×19×41 Å

Sequence (82 aa):
ALKTELNAKRYTYISGAPALVHTVTHNLNTQFYSANIMVKGADGVFRNDIVPVEDIDANSYRITLSYAADVKASGQSNDVLA